Protein AF-A0A221KBU1-F1 (afdb_monomer)

Mean predicted aligned error: 10.91 Å

Sequence (69 aa):
MINRGSTVIIPPRAKQPRGYDKHLYRARRAVENFFAKFKQYRAIATRYKKTTCNFFRGVLLASSLIWLA

Foldseek 3Di:
DDPDPDDPQDQDDPPDHDDGPPPVVVVVVVVVVLVVQVVVPVCLVVVVDPDPVVSVVVVVVSSVVVVVD

Structure (mmCIF, N/CA/C/O backbone):
data_AF-A0A221KBU1-F1
#
_entry.id   AF-A0A221KBU1-F1
#
loop_
_atom_site.group_PDB
_atom_site.id
_atom_site.type_symbol
_atom_site.label_atom_id
_atom_site.label_alt_id
_atom_site.label_comp_id
_atom_site.label_asym_id
_atom_site.label_entity_id
_atom_site.label_seq_id
_atom_site.pdbx_PDB_ins_code
_atom_site.Cartn_x
_atom_site.Cartn_y
_atom_site.Cartn_z
_atom_site.occupancy
_atom_site.B_iso_or_equiv
_atom_site.auth_seq_id
_atom_site.auth_comp_id
_atom_site.auth_asym_id
_atom_site.auth_atom_id
_atom_site.pdbx_PDB_model_num
ATOM 1 N N . MET A 1 1 ? -9.539 -28.045 -9.153 1.00 40.25 1 MET A N 1
ATOM 2 C CA . MET A 1 1 ? -9.572 -26.560 -9.150 1.00 40.25 1 MET A CA 1
ATOM 3 C C . MET A 1 1 ? -8.263 -26.098 -8.524 1.00 40.25 1 MET A C 1
ATOM 5 O O . MET A 1 1 ? -8.032 -26.438 -7.380 1.00 40.25 1 MET A O 1
ATOM 9 N N . ILE A 1 2 ? -7.301 -25.502 -9.230 1.00 40.66 2 ILE A N 1
ATOM 10 C CA . ILE A 1 2 ? -7.317 -24.114 -9.714 1.00 40.66 2 ILE A CA 1
ATOM 11 C C . ILE A 1 2 ?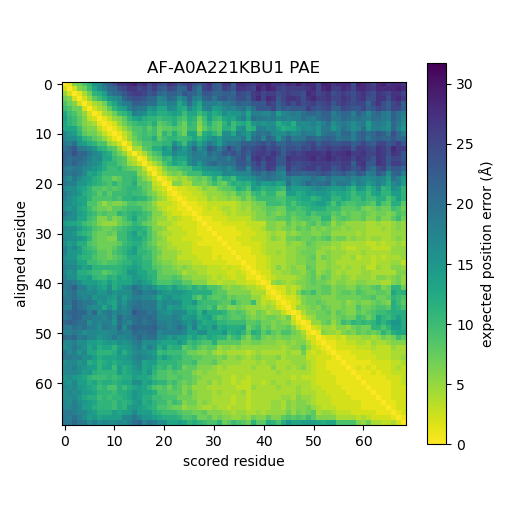 -6.487 -24.045 -1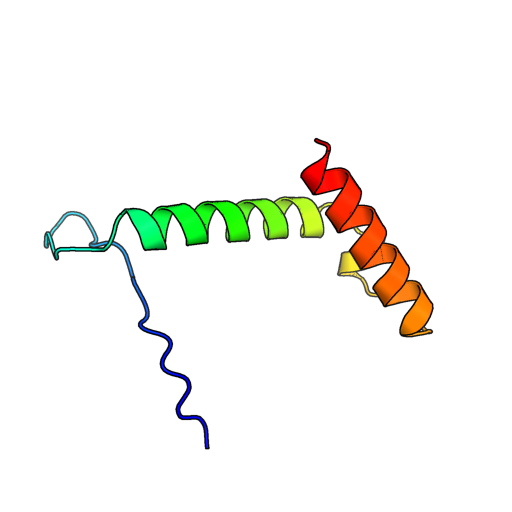1.013 1.00 40.66 2 ILE A C 1
ATOM 13 O O . ILE A 1 2 ? -5.262 -24.055 -10.980 1.00 40.66 2 ILE A O 1
ATOM 17 N N . ASN A 1 3 ? -7.169 -23.961 -12.154 1.00 45.69 3 ASN A N 1
ATOM 18 C CA . ASN A 1 3 ? -6.584 -23.618 -13.448 1.00 45.69 3 ASN A CA 1
ATOM 19 C C . ASN A 1 3 ? -6.636 -22.086 -13.574 1.00 45.69 3 ASN A C 1
ATOM 21 O O . ASN A 1 3 ? -7.564 -21.528 -14.150 1.00 45.69 3 ASN A O 1
ATOM 25 N N . ARG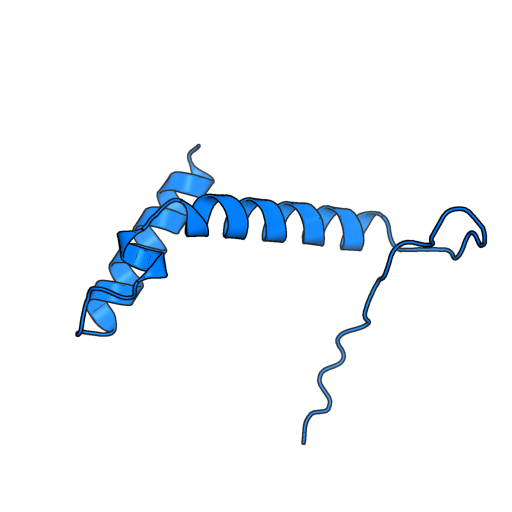 A 1 4 ? -5.722 -21.380 -12.897 1.00 50.94 4 ARG A N 1
ATOM 26 C CA . ARG A 1 4 ? -5.514 -19.948 -13.143 1.00 50.94 4 ARG A CA 1
ATOM 27 C C . ARG A 1 4 ? -4.320 -19.852 -14.074 1.00 50.94 4 ARG A C 1
ATOM 29 O O . ARG A 1 4 ? -3.207 -20.136 -13.645 1.00 50.94 4 ARG A O 1
ATOM 36 N N . GLY A 1 5 ? -4.565 -19.483 -15.331 1.00 49.50 5 GLY A N 1
ATOM 37 C CA . GLY A 1 5 ? -3.552 -19.194 -16.350 1.00 49.50 5 GLY A CA 1
ATOM 38 C C . GLY A 1 5 ? -2.688 -17.987 -15.978 1.00 49.50 5 GLY A C 1
ATOM 39 O O . GLY A 1 5 ? -2.735 -16.946 -16.621 1.00 49.50 5 GLY A O 1
ATOM 40 N N . SER A 1 6 ? -1.946 -18.089 -14.881 1.00 51.03 6 SER A N 1
ATOM 41 C CA . SER A 1 6 ? -1.020 -17.076 -14.399 1.00 51.03 6 SER A CA 1
ATOM 42 C C . SER A 1 6 ? 0.387 -17.538 -14.738 1.00 51.03 6 SER A C 1
ATOM 44 O O . SER A 1 6 ? 1.020 -18.261 -13.971 1.00 51.03 6 SER A O 1
ATOM 46 N N . THR A 1 7 ? 0.867 -17.142 -15.914 1.00 58.09 7 THR A N 1
ATOM 47 C CA . THR A 1 7 ? 2.244 -17.396 -16.334 1.00 58.09 7 THR A CA 1
ATOM 48 C C . THR A 1 7 ? 3.176 -16.633 -15.397 1.00 58.09 7 THR A C 1
ATOM 50 O O . THR A 1 7 ? 3.174 -15.402 -15.346 1.00 58.09 7 THR A O 1
ATOM 53 N N . VAL A 1 8 ? 3.943 -17.360 -14.588 1.00 58.94 8 VAL A N 1
ATOM 54 C CA . VAL A 1 8 ? 4.898 -16.767 -13.652 1.00 58.94 8 VAL A CA 1
ATOM 55 C C . VAL A 1 8 ? 6.109 -16.274 -14.448 1.00 58.94 8 VAL A C 1
ATOM 57 O O . VAL A 1 8 ? 6.978 -17.052 -14.831 1.00 58.94 8 VAL A O 1
ATOM 60 N N . ILE A 1 9 ? 6.156 -14.968 -14.719 1.00 61.97 9 ILE A N 1
ATOM 61 C CA . ILE A 1 9 ? 7.269 -14.323 -15.430 1.00 61.97 9 ILE A CA 1
ATOM 62 C C . ILE A 1 9 ? 8.330 -13.938 -14.399 1.00 61.97 9 ILE A C 1
ATOM 64 O O . ILE A 1 9 ? 8.275 -12.869 -13.789 1.00 61.97 9 ILE A O 1
ATOM 68 N N . ILE A 1 10 ? 9.277 -14.845 -14.165 1.00 63.69 10 ILE A N 1
ATOM 69 C CA . ILE A 1 10 ? 10.464 -14.587 -13.342 1.00 63.69 10 ILE A CA 1
ATOM 70 C C . ILE A 1 10 ? 11.564 -14.065 -14.271 1.00 63.69 10 ILE A C 1
ATOM 72 O O . ILE A 1 10 ? 11.910 -14.759 -15.232 1.00 63.69 10 ILE A O 1
ATOM 76 N N . PRO A 1 11 ? 12.124 -12.867 -14.020 1.00 58.91 11 PRO A N 1
ATOM 77 C CA . PRO A 1 11 ? 13.220 -12.363 -14.827 1.00 58.91 11 PRO A CA 1
ATOM 78 C C . PRO A 1 11 ? 14.427 -13.305 -14.701 1.00 58.91 11 PRO A C 1
ATOM 80 O O . PRO A 1 11 ? 14.684 -13.855 -13.622 1.00 58.91 11 PRO A O 1
ATOM 83 N N . PRO A 1 12 ? 15.189 -13.503 -15.783 1.00 58.50 12 PRO A N 1
ATOM 84 C CA . PRO A 1 12 ? 16.365 -14.348 -15.739 1.00 58.50 12 PRO A CA 1
ATOM 85 C C . PRO A 1 12 ? 17.395 -13.796 -14.748 1.00 58.50 12 PRO A C 1
ATOM 87 O O . PRO A 1 12 ? 17.760 -12.621 -14.791 1.00 58.50 12 PRO A O 1
ATOM 90 N N . ARG A 1 13 ? 17.914 -14.661 -13.869 1.00 58.75 13 ARG A N 1
ATOM 91 C CA . ARG A 1 13 ? 19.171 -14.376 -13.164 1.00 58.75 13 ARG A CA 1
ATOM 92 C C . ARG A 1 13 ? 20.284 -14.361 -14.210 1.00 58.75 13 ARG A C 1
ATOM 94 O O . ARG A 1 13 ? 20.282 -15.222 -15.083 1.00 58.75 13 ARG A O 1
ATOM 101 N N . ALA A 1 14 ? 21.208 -13.405 -14.104 1.00 57.97 14 ALA A N 1
ATOM 102 C CA . ALA A 1 14 ? 22.220 -12.988 -15.091 1.00 57.97 14 ALA A CA 1
ATOM 103 C C . ALA A 1 14 ? 22.988 -14.079 -15.885 1.00 57.97 14 ALA A C 1
ATOM 105 O O . ALA A 1 14 ? 23.681 -13.750 -16.838 1.00 57.97 14 ALA A O 1
ATOM 106 N N . LYS A 1 15 ? 22.872 -15.364 -15.531 1.00 57.53 15 LYS A N 1
ATOM 107 C CA . LYS A 1 15 ? 23.527 -16.501 -16.190 1.00 57.53 15 LYS A CA 1
ATOM 108 C C . LYS A 1 15 ? 22.723 -17.163 -17.325 1.00 57.53 15 LYS A C 1
ATOM 110 O O . LYS A 1 15 ? 23.295 -17.989 -18.022 1.00 57.53 15 LYS A O 1
ATOM 115 N N . GLN A 1 16 ? 21.435 -16.856 -17.529 1.00 56.88 16 GLN A N 1
ATOM 116 C CA . GLN A 1 16 ? 20.658 -17.419 -18.653 1.00 56.88 16 GLN A CA 1
ATOM 117 C C . GLN A 1 16 ? 19.645 -16.412 -19.214 1.00 56.88 16 GLN A C 1
ATOM 119 O O . GLN A 1 16 ? 18.575 -16.266 -18.626 1.00 56.88 16 GLN A O 1
ATOM 124 N N . PRO A 1 17 ? 19.915 -15.727 -20.338 1.00 53.12 17 PRO A N 1
ATOM 125 C CA . PRO A 1 17 ? 18.954 -14.806 -20.932 1.00 53.12 17 PRO A CA 1
ATOM 126 C C . PRO A 1 17 ? 17.793 -15.592 -21.562 1.00 53.12 17 PRO A C 1
ATOM 128 O O . PRO A 1 17 ? 17.884 -16.077 -22.683 1.00 53.12 17 PRO A O 1
ATOM 131 N N . ARG A 1 18 ? 16.683 -15.734 -20.831 1.00 59.66 18 ARG A N 1
ATOM 132 C CA . ARG A 1 18 ? 15.388 -16.122 -21.410 1.00 59.66 18 ARG A CA 1
ATOM 133 C C . ARG A 1 18 ? 14.668 -14.862 -21.878 1.00 59.66 18 ARG A C 1
ATOM 135 O O . ARG A 1 18 ? 14.689 -13.852 -21.171 1.00 59.66 18 ARG A O 1
ATOM 142 N N . GLY A 1 19 ? 14.023 -14.922 -23.043 1.00 59.44 19 GLY A N 1
ATOM 143 C CA . GLY A 1 19 ? 13.100 -13.874 -23.475 1.00 59.44 19 GLY A CA 1
ATOM 144 C C . GLY A 1 19 ? 11.995 -13.728 -22.432 1.00 59.44 19 GLY A C 1
ATOM 145 O O . GLY A 1 19 ? 11.252 -14.673 -22.189 1.00 59.44 19 GLY A O 1
ATOM 146 N N . TYR A 1 20 ? 11.940 -12.580 -21.760 1.00 65.50 20 TYR A N 1
ATOM 147 C CA . TYR A 1 20 ? 10.860 -12.244 -20.841 1.00 65.50 20 TYR A CA 1
ATOM 148 C C . TYR A 1 20 ? 10.128 -11.022 -21.380 1.00 65.50 20 TYR A C 1
ATOM 150 O O . TYR A 1 20 ? 10.754 -10.085 -21.887 1.00 65.50 2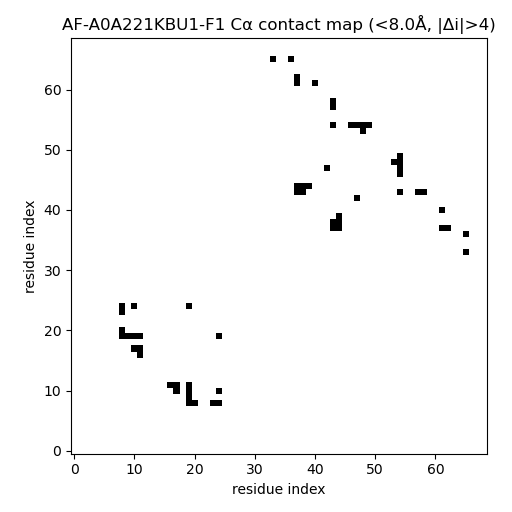0 TYR A O 1
ATOM 158 N N . ASP A 1 21 ? 8.807 -11.008 -21.236 1.00 69.25 21 ASP A N 1
ATOM 159 C CA . ASP A 1 21 ? 8.004 -9.853 -21.608 1.00 69.25 21 ASP A CA 1
ATOM 160 C C . ASP A 1 21 ? 8.299 -8.680 -20.673 1.00 69.25 21 ASP A C 1
ATOM 162 O O . ASP A 1 21 ? 7.771 -8.574 -19.559 1.00 69.25 21 ASP A O 1
ATOM 166 N N . LYS A 1 22 ? 9.141 -7.757 -21.148 1.00 68.75 22 LYS A N 1
ATOM 167 C CA . LYS A 1 22 ? 9.449 -6.492 -20.464 1.00 68.75 22 LYS A CA 1
ATOM 168 C C . LYS A 1 22 ? 8.189 -5.708 -20.110 1.00 68.75 22 LYS A C 1
ATOM 170 O O . LYS A 1 22 ? 8.149 -5.073 -19.058 1.00 68.75 22 LYS A O 1
ATOM 175 N N . HIS A 1 23 ? 7.156 -5.781 -20.947 1.00 71.38 23 HIS A N 1
ATOM 176 C CA . HIS A 1 23 ? 5.873 -5.124 -20.707 1.00 71.38 23 HIS A CA 1
ATOM 177 C C . HIS A 1 23 ? 5.160 -5.684 -19.470 1.00 71.38 23 HIS A C 1
ATOM 179 O O . HIS A 1 23 ? 4.774 -4.917 -18.586 1.00 71.38 23 HIS A O 1
ATOM 185 N N . LEU A 1 24 ? 5.064 -7.011 -19.350 1.00 70.06 24 LEU A N 1
ATOM 186 C CA . LEU A 1 24 ? 4.427 -7.663 -18.203 1.00 70.06 24 LEU A CA 1
ATOM 187 C C . LEU A 1 24 ? 5.247 -7.485 -16.919 1.00 70.06 24 LEU A C 1
ATOM 189 O O . LEU A 1 24 ? 4.689 -7.233 -15.850 1.00 70.06 24 LEU A O 1
ATOM 193 N N . TYR A 1 25 ? 6.576 -7.514 -17.020 1.00 72.31 25 TYR A N 1
ATOM 194 C CA . TYR A 1 25 ? 7.456 -7.232 -15.887 1.00 72.31 25 TYR A CA 1
ATOM 195 C C . TYR A 1 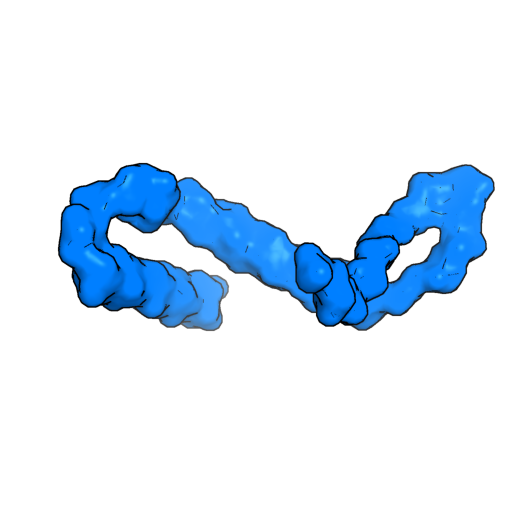25 ? 7.337 -5.781 -15.391 1.00 72.31 25 TYR A C 1
ATOM 197 O O . TYR A 1 25 ? 7.305 -5.527 -14.185 1.00 72.31 25 TYR A O 1
ATOM 205 N N . ARG A 1 26 ? 7.212 -4.810 -16.306 1.00 74.44 26 ARG A N 1
ATOM 206 C CA . ARG A 1 26 ? 7.014 -3.396 -15.957 1.00 74.44 26 ARG A CA 1
ATOM 207 C C . ARG A 1 26 ? 5.658 -3.164 -15.290 1.00 74.44 26 ARG A C 1
ATOM 209 O O . ARG A 1 26 ? 5.603 -2.452 -14.289 1.00 74.44 26 ARG A O 1
ATOM 216 N N . ALA A 1 27 ? 4.599 -3.805 -15.786 1.00 77.88 27 ALA A N 1
ATOM 217 C CA . ALA A 1 27 ? 3.280 -3.771 -15.155 1.00 77.88 27 ALA A CA 1
ATOM 218 C C . ALA A 1 27 ? 3.324 -4.344 -13.729 1.00 77.88 27 ALA A C 1
ATOM 220 O O . ALA A 1 27 ? 2.809 -3.729 -12.796 1.00 77.88 27 ALA A O 1
ATOM 221 N N . ARG A 1 28 ? 4.026 -5.468 -13.528 1.00 78.75 28 ARG A N 1
ATOM 222 C CA . ARG A 1 28 ? 4.215 -6.058 -12.197 1.00 78.75 28 ARG A CA 1
ATOM 223 C C . ARG A 1 28 ? 4.895 -5.091 -11.229 1.00 78.75 28 ARG A C 1
ATOM 225 O O . ARG A 1 28 ? 4.444 -4.953 -10.097 1.00 78.75 28 ARG A O 1
ATOM 232 N N . ARG A 1 29 ? 5.929 -4.377 -11.680 1.00 81.88 29 ARG A N 1
ATOM 233 C CA . ARG A 1 29 ? 6.634 -3.396 -10.846 1.00 81.88 29 ARG A CA 1
ATOM 234 C C . ARG A 1 29 ? 5.743 -2.224 -10.426 1.00 81.88 29 ARG A C 1
ATOM 236 O O . ARG A 1 29 ? 5.855 -1.765 -9.294 1.00 81.88 29 ARG A O 1
ATOM 243 N N . ALA A 1 30 ? 4.840 -1.766 -11.295 1.00 81.75 30 ALA A N 1
ATOM 244 C CA . ALA A 1 30 ? 3.858 -0.739 -10.939 1.00 81.75 30 ALA A CA 1
ATOM 245 C C . ALA A 1 30 ? 2.887 -1.235 -9.853 1.00 81.75 30 ALA A C 1
ATOM 247 O O . ALA A 1 30 ? 2.645 -0.536 -8.870 1.00 81.75 30 ALA A O 1
ATOM 248 N N . VAL A 1 31 ? 2.404 -2.474 -9.987 1.00 83.38 31 VAL A N 1
ATOM 249 C CA . VAL A 1 31 ? 1.525 -3.121 -9.002 1.00 83.38 31 VAL A CA 1
ATOM 250 C C . VAL A 1 31 ? 2.241 -3.331 -7.663 1.00 83.38 31 VAL A C 1
ATOM 252 O O . VAL A 1 31 ? 1.689 -3.021 -6.611 1.00 83.38 31 VAL A O 1
ATOM 255 N N . GLU A 1 32 ? 3.490 -3.800 -7.669 1.00 84.56 32 GLU A N 1
ATOM 256 C CA . GLU A 1 32 ? 4.292 -3.959 -6.449 1.00 84.56 32 GLU A CA 1
ATOM 257 C C . GLU A 1 32 ? 4.548 -2.617 -5.752 1.00 84.56 32 GLU A C 1
ATOM 259 O O . GLU A 1 32 ? 4.428 -2.537 -4.530 1.00 84.56 32 GLU A O 1
ATOM 264 N N . ASN A 1 33 ? 4.822 -1.548 -6.508 1.00 84.69 33 ASN A N 1
ATOM 265 C CA . ASN A 1 33 ? 5.010 -0.208 -5.949 1.00 84.69 33 ASN A CA 1
ATOM 266 C C . ASN A 1 33 ? 3.713 0.345 -5.333 1.00 84.69 33 ASN A C 1
ATOM 268 O O . ASN A 1 33 ? 3.734 0.951 -4.261 1.00 84.69 33 ASN A O 1
ATOM 272 N N . PHE A 1 34 ? 2.569 0.078 -5.967 1.00 84.56 34 PHE A N 1
ATOM 273 C CA . PHE A 1 34 ? 1.251 0.396 -5.421 1.00 84.56 34 PHE A CA 1
ATOM 274 C C . PHE A 1 34 ? 1.000 -0.336 -4.095 1.00 84.56 34 PHE A C 1
ATOM 276 O O . PHE A 1 34 ? 0.636 0.291 -3.101 1.00 84.56 34 PHE A O 1
ATOM 283 N N . PHE A 1 35 ? 1.277 -1.642 -4.032 1.00 81.00 35 PHE A N 1
ATOM 284 C CA . PHE A 1 35 ? 1.151 -2.411 -2.790 1.00 81.00 35 PHE A CA 1
ATOM 285 C C . PHE A 1 35 ? 2.156 -1.986 -1.712 1.00 81.00 35 PHE A C 1
ATOM 287 O O . PHE A 1 35 ? 1.829 -2.032 -0.525 1.00 81.00 35 PHE A O 1
ATOM 294 N N . ALA A 1 36 ? 3.356 -1.547 -2.095 1.00 86.44 36 ALA A N 1
ATOM 295 C CA . ALA A 1 36 ? 4.338 -0.992 -1.170 1.00 86.44 36 ALA A CA 1
ATOM 296 C C . ALA A 1 36 ? 3.822 0.303 -0.520 1.00 86.44 36 ALA A C 1
ATOM 298 O O . ALA A 1 36 ? 3.845 0.405 0.708 1.00 86.44 36 ALA A O 1
ATOM 299 N N . LYS A 1 37 ? 3.260 1.234 -1.309 1.00 83.62 37 LYS A N 1
ATOM 300 C CA . LYS A 1 37 ? 2.575 2.434 -0.792 1.00 83.62 37 LYS A CA 1
ATOM 301 C C . LYS A 1 37 ? 1.386 2.048 0.102 1.00 83.62 37 LYS A C 1
ATOM 303 O O . LYS A 1 37 ? 1.244 2.573 1.201 1.00 83.62 37 LYS A O 1
ATOM 308 N N . PHE A 1 38 ? 0.587 1.054 -0.292 1.00 82.62 38 PHE A N 1
ATOM 309 C CA . PHE A 1 38 ? -0.533 0.543 0.512 1.00 82.62 38 PHE A CA 1
ATOM 310 C C . PHE A 1 38 ? -0.117 0.033 1.896 1.00 82.62 38 PHE A C 1
ATOM 312 O O . PHE A 1 38 ? -0.824 0.255 2.878 1.00 82.62 38 PHE A O 1
ATOM 319 N N . LYS A 1 39 ? 1.039 -0.630 1.994 1.00 79.62 39 LYS A N 1
ATOM 320 C CA . LYS A 1 39 ? 1.573 -1.132 3.267 1.00 79.62 39 LYS A CA 1
ATOM 321 C C . LYS A 1 39 ? 2.013 -0.020 4.222 1.00 79.62 39 LYS A C 1
ATOM 323 O O . LYS A 1 39 ? 2.033 -0.263 5.426 1.00 79.62 39 LYS A O 1
ATOM 328 N N . GLN A 1 40 ? 2.315 1.185 3.730 1.00 80.62 40 GLN A N 1
ATOM 329 C CA . GLN A 1 40 ? 2.608 2.336 4.595 1.00 80.62 40 GLN A CA 1
ATOM 330 C C . GLN A 1 40 ? 1.363 2.811 5.361 1.00 80.62 40 GLN A C 1
ATOM 332 O O . GLN A 1 40 ? 1.473 3.309 6.482 1.00 80.62 40 GLN A O 1
ATOM 337 N N . TYR A 1 41 ? 0.162 2.581 4.823 1.00 79.00 41 TYR A N 1
ATOM 338 C CA . TYR A 1 41 ? -1.091 2.881 5.512 1.00 79.00 41 TYR A CA 1
ATOM 339 C C . TYR A 1 41 ? -1.395 1.813 6.574 1.00 79.00 41 TYR A C 1
ATOM 341 O O . TYR A 1 41 ? -2.152 0.862 6.355 1.00 79.00 41 TYR A O 1
ATOM 349 N N . ARG A 1 42 ? -0.833 1.995 7.776 1.00 71.50 42 ARG A N 1
ATOM 350 C CA . ARG A 1 42 ? -0.972 1.088 8.936 1.00 71.50 42 ARG A CA 1
ATOM 351 C C . ARG A 1 42 ? -2.431 0.740 9.272 1.00 71.50 42 ARG A C 1
ATOM 353 O O . ARG A 1 42 ? -2.708 -0.384 9.688 1.00 71.50 42 ARG A O 1
ATOM 360 N N . ALA A 1 43 ? -3.366 1.665 9.040 1.00 68.44 43 ALA A N 1
ATOM 361 C CA . ALA A 1 43 ? -4.804 1.466 9.252 1.00 68.44 43 ALA A CA 1
ATOM 362 C C . ALA A 1 43 ? -5.429 0.419 8.307 1.00 68.44 43 ALA A C 1
ATOM 364 O O . ALA A 1 43 ? -6.370 -0.280 8.691 1.00 68.44 43 ALA A O 1
ATOM 365 N N . ILE A 1 44 ? -4.893 0.290 7.089 1.00 70.12 44 ILE A N 1
ATOM 366 C CA . ILE A 1 44 ? -5.313 -0.709 6.100 1.00 70.12 44 ILE A CA 1
ATOM 367 C C . ILE A 1 44 ? -4.585 -2.027 6.362 1.00 70.12 44 ILE A C 1
ATOM 369 O O . ILE A 1 44 ? -5.223 -3.076 6.405 1.00 70.12 44 ILE A O 1
ATOM 373 N N . ALA A 1 45 ? -3.276 -1.973 6.629 1.00 68.38 45 ALA A N 1
ATOM 374 C CA . ALA A 1 45 ? -2.451 -3.158 6.873 1.00 68.38 45 ALA A CA 1
ATOM 375 C C . ALA A 1 45 ? -2.904 -3.981 8.092 1.00 68.38 45 ALA A C 1
ATOM 377 O O . ALA A 1 45 ? -2.875 -5.206 8.060 1.00 68.38 45 ALA A O 1
ATOM 378 N N . THR A 1 46 ? -3.363 -3.321 9.156 1.00 72.12 46 THR A N 1
ATOM 379 C CA . THR A 1 46 ? -3.834 -3.993 10.381 1.00 72.12 46 THR A CA 1
ATOM 380 C C . THR A 1 46 ? -5.320 -4.362 10.350 1.00 72.12 46 THR A C 1
ATOM 382 O O . THR A 1 46 ? -5.820 -4.923 11.320 1.00 72.12 46 THR A O 1
ATOM 385 N N . ARG A 1 47 ? -6.042 -4.057 9.255 1.00 69.69 47 ARG A N 1
ATOM 386 C CA . ARG A 1 47 ? -7.500 -4.251 9.119 1.00 69.69 47 ARG A CA 1
ATOM 387 C C . ARG A 1 47 ? -8.259 -3.773 10.366 1.00 69.69 47 ARG A C 1
ATOM 389 O O . ARG A 1 47 ? -9.072 -4.489 10.943 1.00 69.69 47 ARG A O 1
ATOM 396 N N . TYR A 1 48 ? -8.001 -2.535 10.784 1.00 66.81 48 TYR A N 1
ATOM 397 C CA . TYR A 1 48 ? -8.518 -2.021 12.057 1.00 66.81 48 TYR A CA 1
ATOM 398 C C . TYR A 1 48 ? -10.054 -1.871 12.078 1.00 66.81 48 TYR A C 1
ATOM 400 O O . TYR A 1 48 ? -10.695 -1.897 13.127 1.00 66.81 48 TYR A O 1
ATOM 408 N N . LYS A 1 49 ? -10.682 -1.711 10.905 1.00 68.50 49 LYS A N 1
ATOM 409 C CA . LYS A 1 49 ? -12.139 -1.570 10.781 1.00 68.50 49 LYS A CA 1
ATOM 410 C C . LYS A 1 49 ? -12.808 -2.952 10.778 1.00 68.50 49 LYS A C 1
ATOM 412 O O . LYS A 1 49 ? -12.685 -3.695 9.808 1.00 68.50 49 LYS A O 1
ATOM 417 N N . LYS A 1 50 ? -13.582 -3.257 11.830 1.00 70.62 50 LYS A N 1
ATOM 418 C CA . LYS A 1 50 ? -14.403 -4.485 11.940 1.00 70.62 50 LYS A CA 1
ATOM 419 C C . LYS A 1 50 ? -15.445 -4.619 10.819 1.00 70.62 50 LYS A C 1
ATOM 421 O O . LYS A 1 50 ? -15.733 -5.729 10.383 1.00 70.62 50 LYS A O 1
ATOM 426 N N . THR A 1 51 ? -15.988 -3.501 10.333 1.00 82.44 51 THR A N 1
ATOM 427 C CA . THR A 1 51 ? -16.993 -3.486 9.260 1.00 82.44 51 THR A CA 1
ATOM 428 C C . THR A 1 51 ? -16.336 -3.521 7.883 1.00 82.44 51 THR A C 1
ATOM 430 O O . THR A 1 51 ? -15.596 -2.601 7.522 1.00 82.44 51 THR A O 1
ATOM 433 N N . THR A 1 52 ? -16.682 -4.523 7.075 1.00 79.81 52 THR A N 1
ATOM 434 C CA . THR A 1 52 ? -16.158 -4.711 5.711 1.00 79.81 52 THR A CA 1
ATOM 435 C C . THR A 1 52 ? -16.383 -3.488 4.815 1.00 79.81 52 THR A C 1
ATOM 437 O O . THR A 1 52 ? -15.466 -3.091 4.102 1.00 79.81 52 THR A O 1
ATOM 440 N N . CYS A 1 53 ? -17.535 -2.810 4.915 1.00 83.25 53 CYS A N 1
ATOM 441 C CA . CYS A 1 53 ? -17.798 -1.575 4.161 1.00 83.25 53 CYS A CA 1
ATOM 442 C C . CYS A 1 53 ? -16.830 -0.436 4.513 1.00 83.25 53 CYS A C 1
ATOM 444 O O . CYS A 1 53 ? -16.352 0.268 3.628 1.00 83.25 53 CYS A O 1
ATOM 446 N N . ASN A 1 54 ? -16.509 -0.258 5.797 1.00 81.56 54 ASN A N 1
ATOM 447 C CA . ASN A 1 54 ? -15.589 0.797 6.229 1.00 81.56 54 ASN A CA 1
ATOM 448 C C . ASN A 1 54 ? -14.139 0.471 5.863 1.00 81.56 54 ASN A C 1
ATOM 450 O O . ASN A 1 54 ? -13.377 1.374 5.527 1.00 81.56 54 ASN A O 1
ATOM 454 N N . PHE A 1 55 ? -13.766 -0.809 5.883 1.00 80.81 55 PHE A N 1
ATOM 455 C CA . PHE A 1 55 ? -12.476 -1.254 5.367 1.00 80.81 55 PHE A CA 1
ATOM 456 C C . PHE A 1 55 ? -12.356 -0.986 3.861 1.00 80.81 55 PHE A C 1
ATOM 458 O O . PHE A 1 55 ? -11.383 -0.375 3.428 1.00 80.81 55 PHE A O 1
ATOM 465 N N . PHE A 1 56 ? -13.372 -1.360 3.078 1.00 84.62 56 PHE A N 1
ATOM 466 C CA . PHE A 1 56 ? -13.382 -1.145 1.631 1.00 84.62 56 PHE A CA 1
ATOM 467 C C . PHE A 1 56 ? -13.322 0.341 1.260 1.00 84.62 56 PHE A C 1
ATOM 469 O O . PHE A 1 56 ? -12.533 0.726 0.404 1.00 84.62 56 PHE A O 1
ATOM 476 N N . ARG A 1 57 ? -14.069 1.201 1.965 1.00 87.25 57 ARG A N 1
ATOM 477 C CA . ARG A 1 57 ? -13.977 2.66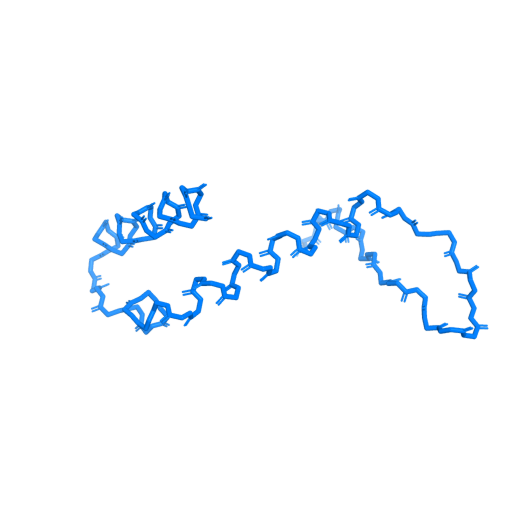2 1.801 1.00 87.25 57 ARG A CA 1
ATOM 478 C C . ARG A 1 57 ? -12.576 3.200 2.102 1.00 87.25 57 ARG A C 1
ATOM 480 O O . ARG A 1 57 ? -12.081 4.034 1.355 1.00 87.25 57 ARG A O 1
ATOM 487 N N . GLY A 1 58 ? -11.918 2.702 3.151 1.00 84.31 58 GLY A N 1
ATOM 488 C CA . GLY A 1 58 ? -10.533 3.070 3.464 1.00 84.31 58 GLY A CA 1
ATOM 489 C C . GLY A 1 58 ? -9.542 2.640 2.378 1.00 84.31 58 GLY A C 1
ATOM 490 O O . GLY A 1 58 ? -8.663 3.414 2.009 1.00 84.31 58 GLY A O 1
ATOM 491 N N . VAL A 1 59 ? -9.722 1.439 1.821 1.00 85.06 59 VAL A N 1
ATOM 492 C CA . VAL A 1 59 ? -8.932 0.940 0.686 1.00 85.06 59 VAL A CA 1
ATOM 493 C C . VAL A 1 59 ? -9.155 1.797 -0.560 1.00 85.06 59 VAL A C 1
ATOM 495 O O . VAL A 1 59 ? -8.183 2.191 -1.193 1.00 85.06 59 VAL A O 1
ATOM 498 N N . LEU A 1 60 ? -10.401 2.144 -0.889 1.00 87.56 60 LEU A N 1
ATOM 499 C CA . LEU A 1 60 ? -10.710 3.019 -2.023 1.00 87.56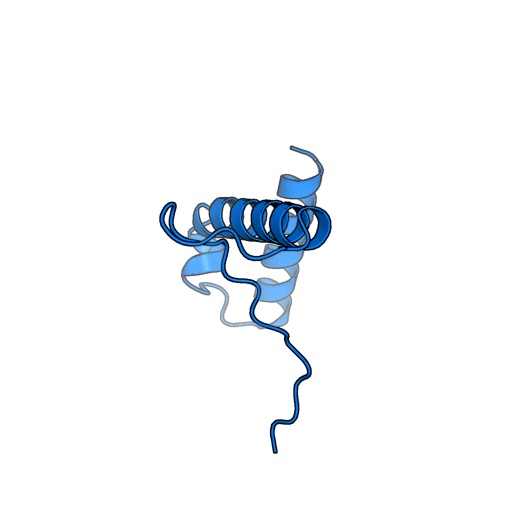 60 LEU A CA 1
ATOM 500 C C . LEU A 1 60 ? -10.077 4.403 -1.868 1.00 87.56 60 LEU A C 1
ATOM 502 O O . LEU A 1 60 ? -9.449 4.886 -2.803 1.00 87.56 60 LEU A O 1
ATOM 506 N N . LEU A 1 61 ? -10.176 5.014 -0.684 1.00 87.75 61 LEU A N 1
ATOM 507 C CA . LEU A 1 61 ? -9.555 6.311 -0.414 1.00 87.75 61 LEU A CA 1
ATOM 508 C C . LEU A 1 61 ? -8.033 6.258 -0.573 1.00 87.75 61 LEU A C 1
ATOM 510 O O . LEU A 1 61 ? -7.466 7.106 -1.255 1.00 87.75 61 LEU A O 1
ATOM 514 N N . ALA A 1 62 ? -7.368 5.249 -0.005 1.00 85.69 62 ALA A N 1
ATOM 515 C CA . ALA A 1 62 ? -5.926 5.085 -0.184 1.00 85.69 62 ALA A CA 1
ATOM 516 C C . ALA A 1 62 ? -5.548 4.823 -1.646 1.00 85.69 62 ALA A C 1
ATOM 518 O O . ALA A 1 62 ? -4.546 5.350 -2.117 1.00 85.69 62 ALA A O 1
ATOM 519 N N . SER A 1 63 ? -6.367 4.070 -2.385 1.00 87.00 63 SER A N 1
ATOM 520 C CA . SER A 1 63 ? -6.170 3.857 -3.820 1.00 87.00 63 SER A CA 1
ATOM 521 C C . SER A 1 63 ? -6.243 5.168 -4.598 1.00 87.00 63 SER A C 1
ATOM 523 O O . SER A 1 63 ? -5.362 5.429 -5.413 1.00 87.00 63 SER A O 1
ATOM 525 N N . SER A 1 64 ? -7.245 6.009 -4.330 1.00 89.81 64 SER A N 1
ATOM 526 C CA . SER A 1 64 ? -7.379 7.324 -4.967 1.00 89.81 64 SER A CA 1
ATOM 527 C C . SER A 1 64 ? -6.228 8.262 -4.603 1.00 89.81 64 SER A C 1
ATOM 529 O O . SER A 1 64 ? -5.719 8.961 -5.472 1.00 89.81 64 SER A O 1
ATOM 531 N N . LEU A 1 65 ? -5.768 8.248 -3.347 1.00 86.69 65 LEU A N 1
ATOM 532 C CA . LEU A 1 65 ? -4.613 9.038 -2.908 1.00 86.69 65 LEU A CA 1
ATOM 533 C C . LEU A 1 65 ? -3.317 8.598 -3.595 1.00 86.69 65 LEU A C 1
ATOM 535 O O . LEU A 1 65 ? -2.541 9.442 -4.021 1.00 86.69 65 LEU A O 1
ATOM 539 N N . ILE A 1 66 ? -3.089 7.290 -3.737 1.00 85.62 66 ILE A N 1
ATOM 540 C CA . ILE A 1 66 ? -1.913 6.758 -4.440 1.00 85.62 66 ILE A CA 1
ATOM 541 C C . ILE A 1 66 ? -1.978 7.044 -5.944 1.00 85.62 66 ILE A C 1
ATOM 543 O O . ILE A 1 66 ? -0.932 7.192 -6.566 1.00 85.62 66 ILE A O 1
ATOM 547 N N . TRP A 1 67 ? -3.179 7.097 -6.525 1.00 84.00 67 TRP A N 1
ATOM 548 C CA . TRP A 1 67 ? -3.375 7.461 -7.929 1.00 84.00 67 TRP A CA 1
ATOM 549 C C . TRP A 1 67 ? -3.123 8.951 -8.189 1.00 84.00 67 TRP A C 1
ATOM 551 O O . TRP A 1 67 ? -2.588 9.302 -9.234 1.00 84.00 67 TRP A O 1
ATOM 561 N N . LEU A 1 68 ? -3.504 9.820 -7.247 1.00 83.44 68 LEU A N 1
ATOM 562 C CA . LEU A 1 68 ? -3.302 11.268 -7.350 1.00 83.44 68 LEU A CA 1
ATOM 563 C C . LEU A 1 68 ? -1.849 11.701 -7.057 1.00 83.44 68 LEU A C 1
ATOM 5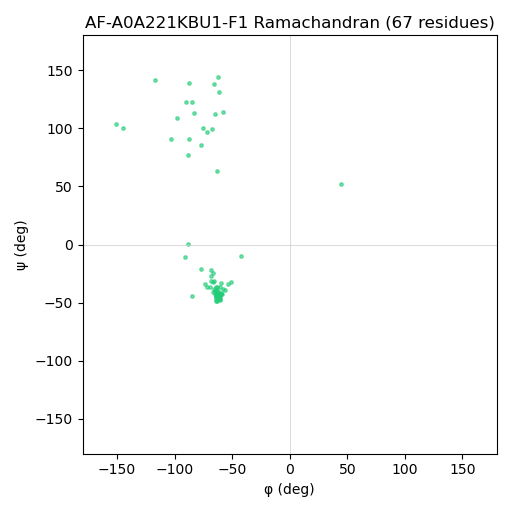65 O O . LEU A 1 68 ? -1.464 12.794 -7.461 1.00 83.44 68 LEU A O 1
ATOM 569 N N . ALA A 1 69 ? -1.074 10.872 -6.347 1.00 73.56 69 ALA A N 1
ATOM 570 C CA . ALA A 1 69 ? 0.281 11.169 -5.865 1.00 73.56 69 ALA A CA 1
ATOM 571 C C . ALA A 1 69 ? 1.404 10.540 -6.702 1.00 73.56 69 ALA A C 1
ATOM 573 O O . ALA A 1 69 ? 2.248 11.303 -7.213 1.00 73.56 69 ALA A O 1
#

pLDDT: mean 72.32, std 12.77, range [40.25, 89.81]

Solvent-accessible surface area (backbone atoms only — not comparable to full-atom values): 4452 Å² total; per-residue (Å²): 137,84,91,69,94,69,81,83,84,71,78,58,62,97,88,49,94,58,95,66,63,63,68,62,53,50,52,48,52,53,53,52,52,50,52,54,58,49,56,68,41,56,64,64,64,67,57,71,50,89,49,68,67,60,40,51,52,52,51,51,50,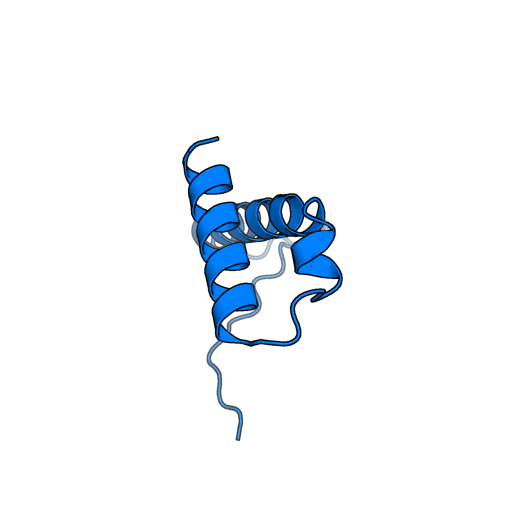52,50,53,52,61,72,77,101

Radius of gyration: 16.75 Å; Cα contacts (8 Å, |Δi|>4): 31; chains: 1; bounding box: 41×38×36 Å

Secondary structure (DSSP, 8-state):
---------PPPPTT------HHHHHHHHHHHHHHHHHHH-HHHHTT--SSHHHHHHHHHHHHHHHHH-

Organism: Vitreoscilla filiformis (NCBI:txid63)